Protein AF-A0A2E8T7U5-F1 (afdb_monomer)

Radius of gyration: 16.47 Å; Cα contacts (8 Å, |Δi|>4): 177; chains: 1; bounding box: 51×26×44 Å

Sequence (119 aa):
MLGSVISFFLFIIYMDNPEAKEPGFINYDGDTFKATFRLQGVDTPELKGKCAYETSIAKKAKIFTEKFLKRKLVSISTFGIDKYGRVLAKVSSGEDDLGELLISEGLARKWRGKRESWC

Structure (mmCIF, N/CA/C/O backbone):
data_AF-A0A2E8T7U5-F1
#
_entry.id   AF-A0A2E8T7U5-F1
#
loop_
_atom_site.group_PDB
_atom_site.id
_atom_site.type_symbol
_atom_site.label_atom_id
_atom_site.label_alt_id
_atom_site.label_comp_id
_atom_site.label_asym_id
_atom_site.label_entity_id
_atom_site.label_seq_id
_atom_site.pdbx_PDB_ins_code
_atom_site.Cartn_x
_atom_site.Cartn_y
_atom_site.Cartn_z
_atom_site.occupancy
_atom_site.B_iso_or_equiv
_atom_site.auth_seq_id
_atom_site.auth_comp_id
_atom_site.auth_asym_id
_atom_site.auth_atom_id
_atom_site.pdbx_PDB_model_num
ATOM 1 N N . MET A 1 1 ? -37.407 -4.510 16.449 1.00 43.34 1 MET A N 1
ATOM 2 C CA . MET A 1 1 ? -36.773 -4.953 15.185 1.00 43.34 1 MET A CA 1
ATOM 3 C C . MET A 1 1 ? -36.127 -3.716 14.577 1.00 43.34 1 MET A C 1
ATOM 5 O O . MET A 1 1 ? -36.847 -2.753 14.399 1.00 43.34 1 MET A O 1
ATOM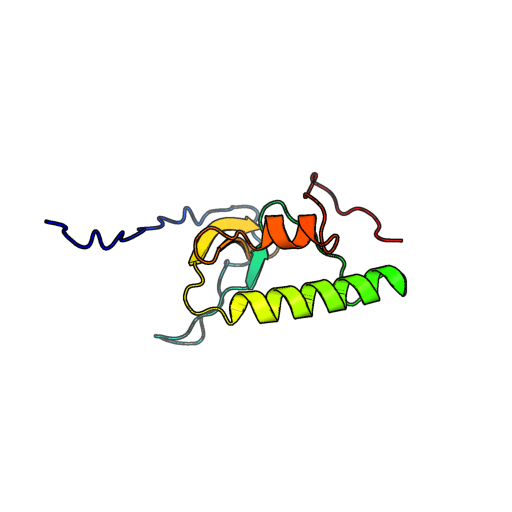 9 N N . LEU A 1 2 ? -34.825 -3.576 14.352 1.00 40.12 2 LEU A N 1
ATOM 10 C CA . LEU A 1 2 ? -33.704 -4.508 14.314 1.00 40.12 2 LEU A CA 1
ATOM 11 C C . LEU A 1 2 ? -32.596 -4.015 15.259 1.00 40.12 2 LEU A C 1
ATOM 13 O O . LEU A 1 2 ? -32.344 -2.816 15.341 1.00 40.12 2 LEU A O 1
ATOM 17 N N . GLY A 1 3 ? -31.965 -4.936 15.986 1.00 37.28 3 GLY A N 1
ATOM 18 C CA . GLY A 1 3 ? -30.801 -4.624 16.810 1.00 37.28 3 GLY A CA 1
ATOM 19 C C . GLY A 1 3 ? -29.608 -4.278 15.925 1.00 37.28 3 GLY A C 1
ATOM 20 O O . GLY A 1 3 ? -29.281 -5.035 15.013 1.00 37.28 3 GLY A O 1
ATOM 21 N N . SER A 1 4 ? -28.961 -3.144 16.200 1.00 42.66 4 SER A N 1
ATOM 22 C CA . SER A 1 4 ? -27.637 -2.838 15.663 1.00 42.66 4 SER A CA 1
ATOM 23 C C . SER A 1 4 ? -26.665 -3.905 16.142 1.00 42.66 4 SER A C 1
ATOM 25 O O . SER A 1 4 ? -26.235 -3.900 17.294 1.00 42.66 4 SER A O 1
ATOM 27 N N . VAL A 1 5 ? -26.328 -4.837 15.256 1.00 38.06 5 VAL A N 1
ATOM 28 C CA . VAL A 1 5 ? -25.228 -5.771 15.472 1.00 38.06 5 VAL A CA 1
ATOM 29 C C . VAL A 1 5 ? -23.951 -4.962 15.270 1.00 38.06 5 VAL A C 1
ATOM 31 O O . VAL A 1 5 ? -23.474 -4.787 14.151 1.00 38.06 5 VAL A O 1
ATOM 34 N N . ILE A 1 6 ? -23.432 -4.376 16.347 1.00 45.28 6 ILE A N 1
ATOM 35 C CA . ILE A 1 6 ? -22.083 -3.812 16.341 1.00 45.28 6 ILE A CA 1
ATOM 36 C C . ILE A 1 6 ? -21.152 -5.020 16.264 1.00 45.28 6 ILE A C 1
ATOM 38 O O . ILE A 1 6 ? -20.887 -5.681 17.266 1.00 45.28 6 ILE A O 1
ATOM 42 N N . SER A 1 7 ? -20.739 -5.372 15.046 1.00 40.66 7 SER A N 1
ATOM 43 C CA . SER A 1 7 ? -19.771 -6.439 14.813 1.00 40.66 7 SER A CA 1
ATOM 44 C C . SER A 1 7 ? -18.420 -5.989 15.363 1.00 40.66 7 SER A C 1
ATOM 46 O O . SER A 1 7 ? -17.659 -5.287 14.696 1.00 40.66 7 SER A O 1
ATOM 48 N N . PHE A 1 8 ? -18.131 -6.360 16.609 1.00 41.72 8 PHE A N 1
ATOM 49 C CA . PHE A 1 8 ? -16.785 -6.304 17.159 1.00 41.72 8 PHE A CA 1
ATOM 50 C C . PHE A 1 8 ? -15.957 -7.387 16.463 1.00 41.72 8 PHE A C 1
ATOM 52 O O . PHE A 1 8 ? -15.941 -8.544 16.878 1.00 41.72 8 PHE A O 1
ATOM 59 N N . PHE A 1 9 ? -15.282 -7.025 15.372 1.00 40.41 9 PHE A N 1
ATOM 60 C CA . PHE A 1 9 ? -14.257 -7.878 14.781 1.00 40.41 9 PHE A CA 1
ATOM 61 C C . PHE A 1 9 ? -13.037 -7.894 15.708 1.00 40.41 9 PHE A C 1
ATOM 63 O O . PHE A 1 9 ? -12.140 -7.061 15.603 1.00 40.41 9 PHE A O 1
ATOM 70 N N . LEU A 1 10 ? -13.023 -8.839 16.648 1.00 37.31 10 LEU A N 1
ATOM 71 C CA . LEU A 1 10 ? -11.846 -9.161 17.444 1.00 37.31 10 LEU A CA 1
ATOM 72 C C . LEU A 1 10 ? -10.848 -9.906 16.545 1.00 37.31 10 LEU A C 1
ATOM 74 O O . LEU A 1 10 ? -10.959 -11.113 16.336 1.00 37.31 10 LEU A O 1
ATOM 78 N N . PHE A 1 11 ? -9.889 -9.177 15.977 1.00 43.94 11 PHE A N 1
ATOM 79 C CA . PHE A 1 11 ? -8.768 -9.765 15.246 1.00 43.94 11 PHE A CA 1
ATOM 80 C C . PHE A 1 11 ? -7.687 -10.202 16.240 1.00 43.94 11 PHE A C 1
ATOM 82 O O . PHE A 1 11 ? -6.915 -9.387 16.740 1.00 43.94 11 PHE A O 1
ATOM 89 N N . ILE A 1 12 ? -7.635 -11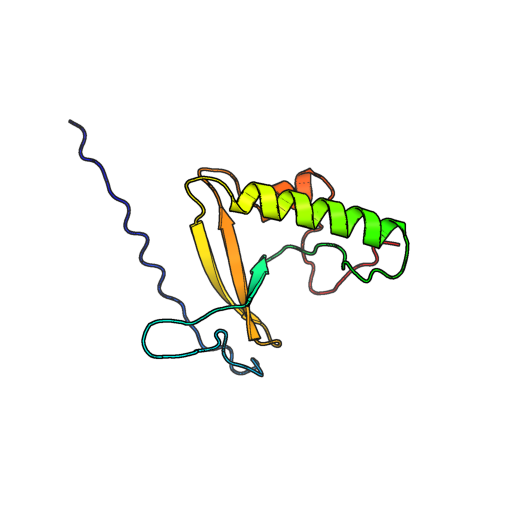.503 16.531 1.00 42.12 12 ILE A N 1
ATOM 90 C CA . ILE A 1 12 ? -6.500 -12.125 17.218 1.00 42.12 12 ILE A CA 1
ATOM 91 C C . ILE A 1 12 ? -5.368 -12.262 16.194 1.00 42.12 12 ILE A C 1
ATOM 93 O O . ILE A 1 12 ? -5.486 -13.012 15.227 1.00 42.12 12 ILE A O 1
ATOM 97 N N . ILE A 1 13 ? -4.278 -11.519 16.391 1.00 47.88 13 ILE A N 1
ATOM 98 C CA . ILE A 1 13 ? -3.069 -11.617 15.567 1.00 47.88 13 ILE A CA 1
ATOM 99 C C . ILE A 1 13 ? -2.179 -12.710 16.166 1.00 47.88 13 ILE A C 1
ATOM 101 O O . ILE A 1 13 ? -1.703 -12.566 17.290 1.00 47.88 13 ILE A O 1
ATOM 105 N N . TYR A 1 14 ? -1.903 -13.778 15.416 1.00 46.12 14 TYR A N 1
ATOM 106 C CA . TYR A 1 14 ? -0.725 -14.607 15.683 1.00 46.12 14 TYR A CA 1
ATOM 107 C C . TYR A 1 14 ? 0.503 -13.838 15.178 1.00 46.12 14 TYR A C 1
ATOM 109 O O . TYR A 1 14 ? 0.682 -13.643 13.977 1.00 46.12 14 TYR A O 1
ATOM 117 N N . MET A 1 15 ? 1.284 -13.307 16.120 1.00 50.34 15 MET A N 1
ATOM 118 C CA . MET A 1 15 ? 2.357 -12.331 15.875 1.00 50.34 15 MET A CA 1
ATOM 119 C C . MET A 1 15 ? 3.734 -12.960 15.634 1.00 50.34 15 MET A C 1
ATOM 121 O O . MET A 1 15 ? 4.666 -12.232 15.309 1.00 50.34 15 MET A O 1
ATOM 125 N N . ASP A 1 16 ? 3.879 -14.279 15.758 1.00 54.97 16 ASP A N 1
ATOM 126 C CA . ASP A 1 16 ? 5.186 -14.928 15.646 1.00 54.97 16 ASP A CA 1
ATOM 127 C C . ASP A 1 16 ? 5.479 -15.380 14.212 1.00 54.97 16 ASP A C 1
ATOM 129 O O . ASP A 1 16 ? 5.009 -16.420 13.750 1.00 54.97 16 ASP A O 1
ATOM 133 N N . ASN A 1 17 ? 6.299 -14.595 13.509 1.00 62.78 17 ASN A N 1
ATOM 134 C CA . ASN A 1 17 ? 7.112 -15.098 12.407 1.00 62.78 17 ASN A CA 1
ATOM 135 C C . ASN A 1 17 ? 8.576 -15.176 12.885 1.00 62.78 17 ASN A C 1
ATOM 137 O O . ASN A 1 17 ? 9.213 -14.127 12.989 1.00 62.78 17 ASN A O 1
ATOM 141 N N . PRO A 1 18 ? 9.138 -16.377 13.128 1.00 62.81 18 PRO A N 1
ATOM 142 C CA . PRO A 1 18 ? 10.505 -16.530 13.632 1.00 62.81 18 PRO A CA 1
ATOM 143 C C . PRO A 1 18 ? 11.587 -16.054 12.645 1.00 62.81 18 PRO A C 1
ATOM 145 O O . PRO A 1 18 ? 12.735 -15.870 13.039 1.00 62.81 18 PRO A O 1
ATOM 148 N N . GLU A 1 19 ? 11.247 -15.838 11.370 1.00 67.31 19 GLU A N 1
ATOM 149 C CA . GLU A 1 19 ? 12.162 -15.283 10.362 1.00 67.31 19 GLU A CA 1
ATOM 150 C C . GLU A 1 19 ? 12.150 -13.744 10.302 1.00 67.31 19 GLU A C 1
ATOM 152 O O . GLU A 1 19 ? 12.955 -13.145 9.577 1.00 67.31 19 GLU A O 1
ATOM 157 N N . ALA A 1 20 ? 11.224 -13.080 11.003 1.00 66.62 20 ALA A N 1
ATOM 158 C CA . ALA A 1 20 ? 11.147 -11.626 11.010 1.00 66.62 20 ALA A CA 1
ATOM 159 C C . ALA A 1 20 ? 12.370 -11.036 11.723 1.00 66.62 20 ALA A C 1
ATOM 161 O O . ALA A 1 20 ? 12.643 -11.328 12.883 1.00 66.62 20 ALA A O 1
ATOM 162 N N . LYS A 1 21 ? 13.113 -10.180 11.016 1.00 66.12 21 LYS A N 1
ATOM 163 C CA . LYS A 1 21 ? 14.320 -9.543 11.563 1.00 66.12 21 LYS A CA 1
ATOM 164 C C . LYS A 1 21 ? 14.024 -8.433 12.571 1.00 66.12 21 LYS A C 1
ATOM 166 O O . LYS A 1 21 ? 14.906 -8.071 13.340 1.00 66.12 21 LYS A O 1
ATOM 171 N N . GLU A 1 22 ? 12.814 -7.884 12.540 1.00 67.69 22 GLU A N 1
ATOM 172 C CA . GLU A 1 22 ? 12.374 -6.764 13.369 1.00 67.69 22 GLU A CA 1
ATOM 173 C C . GLU A 1 22 ? 10.915 -6.978 13.805 1.00 67.69 22 GLU A C 1
ATOM 175 O O . GLU A 1 22 ? 10.152 -7.633 13.081 1.00 67.69 22 GLU A O 1
ATOM 180 N N . PRO A 1 23 ? 10.506 -6.436 14.969 1.00 73.94 23 PRO A N 1
ATOM 181 C CA . PRO A 1 23 ? 9.115 -6.472 15.401 1.00 73.94 23 PRO A CA 1
ATOM 182 C C . PRO A 1 23 ? 8.216 -5.720 14.409 1.00 73.94 23 PRO A C 1
ATOM 184 O O . PRO A 1 23 ? 8.616 -4.720 13.820 1.00 73.94 23 PRO A O 1
ATOM 187 N N . GLY A 1 24 ? 6.964 -6.165 14.261 1.00 81.31 24 GLY A N 1
ATOM 188 C CA . GLY A 1 24 ? 5.983 -5.564 13.339 1.00 81.31 24 GLY A CA 1
ATOM 189 C C . GLY A 1 24 ? 5.567 -4.125 13.675 1.00 81.31 24 GLY A C 1
ATOM 190 O O . GLY A 1 24 ? 4.752 -3.529 12.970 1.00 81.31 24 GLY A O 1
ATOM 191 N N . PHE A 1 25 ? 6.090 -3.570 14.765 1.00 87.69 25 PHE A N 1
ATOM 192 C CA . PHE A 1 25 ? 5.749 -2.262 15.298 1.00 87.69 25 PHE A CA 1
ATOM 193 C C . PHE A 1 25 ? 6.938 -1.640 16.022 1.00 87.69 25 PHE A C 1
ATOM 195 O O . PHE A 1 25 ? 7.768 -2.323 16.619 1.00 87.69 25 PHE A O 1
ATOM 202 N N . ILE A 1 26 ? 6.956 -0.315 15.997 1.00 89.69 26 ILE A N 1
ATOM 203 C CA . ILE A 1 26 ? 7.895 0.542 16.704 1.00 89.69 26 ILE A CA 1
ATOM 204 C C . ILE A 1 26 ? 7.103 1.247 17.800 1.00 89.69 26 ILE A C 1
ATOM 206 O O . ILE A 1 26 ? 6.144 1.966 17.500 1.00 89.69 26 ILE A O 1
ATOM 210 N N . ASN A 1 27 ? 7.499 1.025 19.053 1.00 92.25 27 ASN A N 1
ATOM 211 C CA . ASN A 1 27 ? 6.947 1.749 20.189 1.00 92.25 27 ASN A CA 1
ATOM 212 C C . ASN A 1 27 ? 7.718 3.054 20.415 1.00 92.25 27 ASN A C 1
ATOM 214 O O . ASN A 1 27 ? 8.949 3.042 20.389 1.00 92.25 27 ASN A O 1
ATOM 218 N N . TYR A 1 28 ? 7.007 4.153 20.641 1.00 93.50 28 TYR A N 1
ATOM 219 C CA . TYR A 1 28 ? 7.607 5.448 20.959 1.00 93.50 28 TYR A CA 1
ATOM 220 C C . TYR A 1 28 ? 7.478 5.771 22.452 1.00 93.50 28 TYR A C 1
ATOM 222 O O . TYR A 1 28 ? 8.441 6.270 23.032 1.00 93.50 28 TYR A O 1
ATOM 230 N N . ASP A 1 29 ? 6.340 5.454 23.078 1.00 95.50 29 ASP A N 1
ATOM 231 C CA . ASP A 1 29 ? 6.084 5.700 24.505 1.00 95.50 29 ASP A CA 1
ATOM 232 C C . ASP A 1 29 ? 4.988 4.763 25.084 1.00 95.50 29 ASP A C 1
ATOM 234 O O . ASP A 1 29 ? 4.895 3.598 24.703 1.00 95.50 29 ASP A O 1
ATOM 238 N N . GLY A 1 30 ? 4.226 5.209 26.089 1.00 96.00 30 GLY A N 1
ATOM 239 C CA . GLY A 1 30 ? 3.199 4.405 26.760 1.00 96.00 30 GLY A CA 1
ATOM 240 C C . GLY A 1 30 ? 1.850 4.338 26.035 1.00 96.00 30 GLY A C 1
ATOM 241 O O . GLY A 1 30 ? 1.028 3.495 26.391 1.00 96.00 30 GLY A O 1
ATOM 242 N N . ASP A 1 31 ? 1.613 5.201 25.046 1.00 95.62 31 ASP A N 1
ATOM 243 C CA . ASP A 1 31 ? 0.346 5.279 24.310 1.00 95.62 31 ASP A CA 1
ATOM 244 C C . ASP A 1 31 ? 0.517 5.412 22.784 1.00 95.62 31 ASP A C 1
ATOM 246 O O . ASP A 1 31 ? -0.458 5.287 22.037 1.00 95.62 31 ASP A O 1
ATOM 250 N N . THR A 1 32 ? 1.754 5.576 22.306 1.00 95.00 32 THR A N 1
ATOM 251 C CA . THR A 1 32 ? 2.078 5.830 20.905 1.00 95.00 32 THR A CA 1
ATOM 252 C C . THR A 1 32 ? 3.004 4.767 20.324 1.00 95.00 32 THR A C 1
ATOM 254 O O . THR A 1 32 ? 4.177 4.641 20.672 1.00 95.00 32 THR A O 1
ATOM 257 N N . PHE A 1 33 ? 2.507 4.064 19.310 1.00 93.62 33 PHE A N 1
ATOM 258 C CA . PHE A 1 33 ? 3.254 3.081 18.528 1.00 93.62 33 PHE A CA 1
ATOM 259 C C . PHE A 1 33 ? 2.811 3.116 17.061 1.00 93.62 33 PHE A C 1
ATOM 261 O O . PHE A 1 33 ? 1.718 3.580 16.730 1.00 93.62 33 PHE A O 1
ATOM 268 N N . LYS A 1 34 ? 3.671 2.654 16.148 1.00 93.31 34 LYS A N 1
ATOM 269 C CA . LYS A 1 34 ? 3.375 2.602 14.705 1.00 93.31 34 LYS A CA 1
ATOM 270 C C . LYS A 1 34 ? 3.813 1.281 14.101 1.00 93.31 34 LYS A C 1
ATOM 272 O O . LYS A 1 34 ? 4.831 0.724 14.492 1.00 93.31 34 LYS A O 1
ATOM 277 N N . ALA A 1 35 ? 3.087 0.838 13.083 1.00 92.31 35 ALA A N 1
ATOM 278 C CA . ALA A 1 35 ? 3.450 -0.304 12.256 1.00 92.31 35 ALA A CA 1
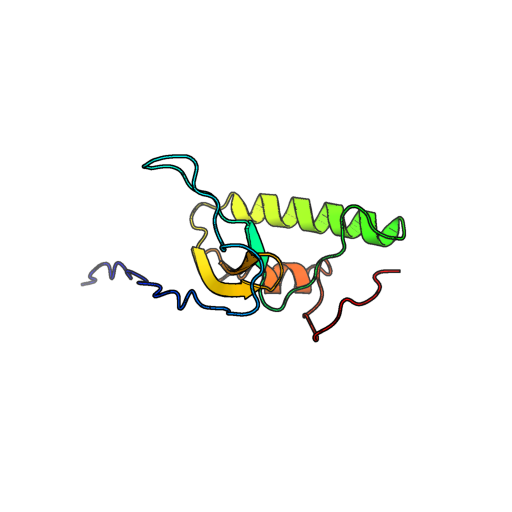ATOM 279 C C . ALA A 1 35 ? 3.601 0.128 10.794 1.00 92.31 35 ALA A C 1
ATOM 281 O O . ALA A 1 35 ? 2.904 1.030 10.321 1.00 92.31 35 ALA A O 1
ATOM 282 N N . THR A 1 36 ? 4.496 -0.542 10.070 1.00 94.50 36 THR A N 1
ATOM 283 C CA . THR A 1 36 ? 4.573 -0.429 8.610 1.00 94.50 36 THR A CA 1
ATOM 284 C C . THR A 1 36 ? 3.796 -1.582 7.999 1.00 94.50 36 THR A C 1
ATOM 286 O O . THR A 1 36 ? 4.099 -2.742 8.269 1.00 94.50 36 THR A O 1
ATOM 289 N N . PHE A 1 37 ? 2.816 -1.276 7.153 1.00 94.56 37 PHE A N 1
ATOM 290 C CA . PHE A 1 37 ? 1.960 -2.285 6.536 1.00 94.56 37 PHE A CA 1
ATOM 291 C C . PHE A 1 37 ? 2.381 -2.584 5.099 1.00 94.56 37 PHE A C 1
ATOM 293 O O . PHE A 1 37 ? 2.775 -1.690 4.347 1.00 94.56 37 PHE A O 1
ATOM 300 N N . ARG A 1 38 ? 2.243 -3.848 4.697 1.00 95.75 38 ARG A N 1
ATOM 301 C CA . ARG A 1 38 ? 2.316 -4.292 3.304 1.00 95.75 38 ARG A CA 1
ATOM 302 C C . ARG A 1 38 ? 1.014 -4.999 2.948 1.00 95.75 38 ARG A C 1
ATOM 304 O O . ARG A 1 38 ? 0.588 -5.898 3.670 1.00 95.75 38 ARG A O 1
ATOM 311 N N . LEU A 1 39 ? 0.411 -4.626 1.819 1.00 96.81 39 LEU A N 1
ATOM 312 C CA . LEU A 1 39 ? -0.770 -5.330 1.325 1.00 96.81 39 LEU A CA 1
ATOM 313 C C . LEU A 1 39 ? -0.435 -6.796 1.039 1.00 96.81 39 LEU A C 1
ATOM 315 O O . LEU A 1 39 ? 0.533 -7.110 0.341 1.00 96.81 39 LEU A O 1
ATOM 319 N N . GLN A 1 40 ? -1.228 -7.699 1.602 1.00 95.12 40 GLN A N 1
ATOM 320 C CA . GLN A 1 40 ? -1.063 -9.128 1.405 1.00 95.12 40 GLN A CA 1
ATOM 321 C C . GLN A 1 40 ? -1.515 -9.515 -0.004 1.00 95.12 40 GLN A C 1
ATOM 323 O O . GLN A 1 40 ? -2.595 -9.138 -0.442 1.00 95.12 40 GLN A O 1
ATOM 328 N N . GLY A 1 41 ? -0.700 -10.303 -0.709 1.00 95.06 41 GLY A N 1
ATOM 329 C CA . GLY A 1 41 ? -1.072 -10.839 -2.022 1.00 95.06 41 GLY A CA 1
ATOM 330 C C . GLY A 1 41 ? -1.005 -9.832 -3.176 1.00 95.06 41 GLY A C 1
ATOM 331 O O . GLY A 1 41 ? -1.354 -10.191 -4.298 1.00 95.06 41 GLY A O 1
ATOM 332 N N . VAL A 1 42 ? -0.517 -8.612 -2.936 1.00 96.75 42 VAL A N 1
ATOM 333 C CA . VAL A 1 42 ? -0.485 -7.518 -3.918 1.00 96.75 42 VAL A CA 1
ATOM 334 C C . VAL A 1 42 ? 0.936 -6.969 -4.061 1.00 96.75 42 VAL A C 1
ATOM 336 O O . VAL A 1 42 ? 1.678 -6.863 -3.081 1.00 96.75 42 VAL A O 1
ATOM 339 N N . ASP A 1 43 ? 1.324 -6.622 -5.287 1.00 96.06 43 ASP A N 1
ATOM 340 C CA . ASP A 1 43 ? 2.604 -5.983 -5.603 1.00 96.06 43 ASP A CA 1
ATOM 341 C C . ASP A 1 43 ? 2.384 -4.753 -6.483 1.00 96.06 43 ASP A C 1
ATOM 343 O O . ASP A 1 43 ? 1.912 -4.851 -7.617 1.00 96.06 43 ASP A O 1
ATOM 347 N N . THR A 1 44 ? 2.719 -3.585 -5.943 1.00 97.38 44 THR A N 1
ATOM 348 C CA . THR A 1 44 ? 2.745 -2.313 -6.669 1.00 97.38 44 THR A CA 1
ATOM 349 C C . THR A 1 44 ? 4.161 -2.027 -7.181 1.00 97.38 44 THR A C 1
ATOM 351 O O . THR A 1 44 ? 5.141 -2.440 -6.552 1.00 97.38 44 THR A O 1
ATOM 354 N N . PRO A 1 45 ? 4.309 -1.266 -8.276 1.00 96.69 45 PRO A N 1
ATOM 355 C CA . PRO A 1 45 ? 5.614 -0.771 -8.699 1.00 96.69 45 PRO A CA 1
ATOM 356 C C . PRO A 1 45 ? 6.245 0.145 -7.636 1.00 96.69 45 PRO A C 1
ATOM 358 O O . PRO A 1 45 ? 5.543 0.783 -6.851 1.00 96.69 45 PRO A O 1
ATOM 361 N N . GLU A 1 46 ? 7.580 0.212 -7.598 1.00 95.38 46 GLU A N 1
ATOM 362 C CA . GLU A 1 46 ? 8.305 1.023 -6.611 1.00 95.38 46 GLU A CA 1
ATOM 363 C C . GLU A 1 46 ? 8.416 2.472 -7.095 1.00 95.38 46 GLU A C 1
ATOM 365 O O . GLU A 1 46 ? 8.631 2.739 -8.277 1.00 95.38 46 GLU A O 1
ATOM 370 N N . LEU A 1 47 ? 8.368 3.429 -6.163 1.00 95.75 47 LEU A N 1
ATOM 371 C CA . LEU A 1 47 ? 8.560 4.855 -6.477 1.00 95.75 47 LEU A CA 1
ATOM 372 C C . LEU A 1 47 ? 9.952 5.159 -7.047 1.00 95.75 47 LEU A C 1
ATOM 374 O O . LEU A 1 47 ? 10.112 6.122 -7.792 1.00 95.75 47 LEU A O 1
ATOM 378 N N . LYS A 1 48 ? 10.950 4.347 -6.688 1.00 94.38 48 LYS A N 1
ATOM 379 C CA . LYS A 1 48 ? 12.300 4.364 -7.265 1.00 94.38 48 LYS A CA 1
ATOM 380 C C . LYS A 1 48 ? 12.423 3.238 -8.299 1.00 94.38 48 LYS A C 1
ATOM 382 O O . LYS A 1 48 ? 13.247 2.339 -8.142 1.00 94.38 48 LYS A O 1
ATOM 387 N N . GLY A 1 49 ? 11.533 3.251 -9.291 1.00 90.31 49 GLY A N 1
ATOM 388 C CA . GLY A 1 49 ? 11.461 2.228 -10.333 1.00 90.31 49 GLY A CA 1
ATOM 389 C C . GLY A 1 49 ? 12.656 2.264 -11.289 1.00 90.31 49 GLY A C 1
ATOM 390 O O . GLY A 1 49 ? 13.345 3.277 -11.408 1.00 90.31 49 GLY A O 1
ATOM 391 N N . LYS A 1 50 ? 12.887 1.162 -12.007 1.00 93.06 50 LYS A N 1
ATOM 392 C CA . LYS A 1 50 ? 14.003 1.024 -12.963 1.00 93.06 50 LYS A CA 1
ATOM 393 C C . LYS A 1 50 ? 13.796 1.816 -14.256 1.00 93.06 50 LYS A C 1
ATOM 395 O O . LYS A 1 50 ? 14.758 2.090 -14.966 1.00 93.06 50 LYS A O 1
ATOM 400 N N . CYS A 1 51 ? 12.553 2.172 -14.569 1.00 95.88 51 CYS A N 1
ATOM 401 C CA . CYS A 1 51 ? 12.188 2.958 -15.743 1.00 95.88 51 CYS A CA 1
ATOM 402 C C . CYS A 1 51 ? 11.107 3.999 -15.416 1.00 95.88 51 CYS A C 1
ATOM 404 O O . CYS A 1 51 ? 10.419 3.938 -14.388 1.00 95.88 51 CYS A O 1
ATOM 406 N N . ALA A 1 52 ? 10.942 4.964 -16.327 1.00 96.44 52 ALA A N 1
ATOM 407 C CA . ALA A 1 52 ? 9.961 6.041 -16.196 1.00 96.44 52 ALA A CA 1
ATOM 408 C C . ALA A 1 52 ? 8.521 5.512 -16.107 1.00 96.44 52 ALA A C 1
ATOM 410 O O . ALA A 1 52 ? 7.720 6.040 -15.335 1.00 96.44 52 ALA A O 1
ATOM 411 N N . TYR A 1 53 ? 8.215 4.439 -16.844 1.00 95.56 53 TYR A N 1
ATOM 412 C CA . TYR A 1 53 ? 6.905 3.802 -16.805 1.00 95.56 53 TYR A CA 1
ATOM 413 C C . TYR A 1 53 ? 6.592 3.234 -15.412 1.00 95.56 53 TYR A C 1
ATOM 415 O O . TYR A 1 53 ? 5.599 3.657 -14.819 1.00 95.56 53 TYR A O 1
ATOM 423 N N . GLU A 1 54 ? 7.468 2.398 -14.834 1.00 96.94 54 GLU A N 1
ATOM 424 C CA . GLU A 1 54 ? 7.307 1.864 -13.466 1.00 96.94 54 GLU A CA 1
ATOM 425 C C . GLU A 1 54 ? 7.067 2.993 -12.453 1.00 96.94 54 GLU A C 1
ATOM 427 O O . GLU A 1 54 ? 6.083 2.981 -11.715 1.00 96.94 54 GLU A O 1
ATOM 432 N N . THR A 1 55 ? 7.918 4.022 -12.483 1.00 97.56 55 THR A N 1
ATOM 433 C CA . THR A 1 55 ? 7.810 5.175 -11.579 1.00 97.56 55 THR A CA 1
ATOM 434 C C . THR A 1 55 ? 6.482 5.923 -11.751 1.00 97.56 55 THR A C 1
ATOM 436 O O . THR A 1 55 ? 5.895 6.396 -10.775 1.00 97.56 55 THR A O 1
ATOM 439 N N . SER A 1 56 ? 5.985 6.046 -12.986 1.00 97.75 56 SER A N 1
ATOM 440 C CA . SER A 1 56 ? 4.713 6.716 -13.270 1.00 97.75 56 SER A CA 1
ATOM 441 C C . SER A 1 56 ? 3.515 5.953 -12.695 1.00 97.75 56 SER A C 1
ATOM 443 O O . SER A 1 56 ? 2.644 6.568 -12.076 1.00 97.75 56 SER A O 1
ATOM 445 N N . ILE A 1 57 ? 3.498 4.621 -12.824 1.00 97.88 57 ILE A N 1
ATOM 446 C CA . ILE A 1 57 ? 2.446 3.773 -12.256 1.00 97.88 57 ILE A CA 1
ATOM 447 C C . ILE A 1 57 ? 2.549 3.760 -10.727 1.00 97.88 57 ILE A C 1
ATOM 449 O O . ILE A 1 57 ? 1.528 3.881 -10.054 1.00 97.88 57 ILE A O 1
ATOM 453 N N . ALA A 1 58 ? 3.760 3.746 -10.161 1.00 98.19 58 ALA A N 1
ATOM 454 C CA . ALA A 1 58 ? 3.970 3.782 -8.711 1.00 98.19 58 ALA A CA 1
ATOM 455 C C . ALA A 1 58 ? 3.386 5.049 -8.071 1.00 98.19 58 ALA A C 1
ATOM 457 O O . ALA A 1 58 ? 2.737 4.995 -7.025 1.00 98.19 58 ALA A O 1
ATOM 458 N N . LYS A 1 59 ? 3.553 6.204 -8.726 1.00 98.44 59 LYS A N 1
ATOM 459 C CA . LYS A 1 59 ? 2.947 7.467 -8.277 1.00 98.44 59 LYS A CA 1
ATOM 460 C C . LYS A 1 59 ? 1.419 7.412 -8.318 1.00 98.44 59 LYS A C 1
ATOM 462 O O . LYS A 1 59 ? 0.776 7.873 -7.376 1.00 98.44 59 LYS A O 1
ATOM 467 N N . LYS A 1 60 ? 0.834 6.821 -9.367 1.00 98.62 60 LYS A N 1
ATOM 468 C CA . LYS A 1 60 ? -0.622 6.627 -9.464 1.00 98.62 60 LYS A CA 1
ATOM 469 C C . LYS A 1 60 ? -1.137 5.697 -8.362 1.00 98.62 60 LYS A C 1
ATOM 471 O O . LYS A 1 60 ? -2.084 6.068 -7.675 1.00 98.62 60 LYS A O 1
ATOM 476 N N . ALA A 1 61 ? -0.473 4.562 -8.131 1.00 98.62 61 ALA A N 1
ATOM 477 C CA . ALA A 1 61 ? -0.794 3.618 -7.057 1.00 98.62 61 ALA A CA 1
ATOM 478 C C . ALA A 1 61 ? -0.756 4.285 -5.670 1.00 98.62 61 ALA A C 1
ATOM 480 O O . ALA A 1 61 ? -1.672 4.111 -4.862 1.00 98.62 61 ALA A O 1
ATOM 481 N N . LYS A 1 62 ? 0.265 5.116 -5.413 1.00 98.56 62 LYS A N 1
ATOM 482 C CA . LYS A 1 62 ? 0.388 5.896 -4.174 1.00 98.56 62 LYS A CA 1
ATOM 483 C C . LYS A 1 62 ? -0.789 6.851 -3.978 1.00 98.56 62 LYS A C 1
ATOM 485 O O . LYS A 1 62 ? -1.425 6.813 -2.931 1.00 98.56 62 LYS A O 1
ATOM 490 N N . ILE A 1 63 ? -1.105 7.665 -4.986 1.00 98.69 63 ILE A N 1
ATOM 491 C CA . ILE A 1 63 ? -2.223 8.620 -4.922 1.00 98.69 63 ILE A CA 1
ATOM 492 C C . ILE A 1 63 ? -3.559 7.886 -4.748 1.00 98.69 63 ILE A C 1
ATOM 494 O O . ILE A 1 63 ? -4.410 8.332 -3.979 1.00 98.69 63 ILE A O 1
ATOM 498 N N . PHE A 1 64 ? -3.751 6.763 -5.443 1.00 98.69 64 PHE A N 1
ATOM 499 C CA . PHE A 1 64 ? -4.945 5.929 -5.308 1.00 98.69 64 PHE A CA 1
ATOM 500 C C . PHE A 1 64 ? -5.115 5.440 -3.865 1.00 98.69 64 PHE A C 1
ATOM 502 O O . PHE A 1 64 ? -6.163 5.647 -3.253 1.00 98.69 64 PHE A O 1
ATOM 509 N N . THR A 1 65 ? -4.047 4.881 -3.293 1.00 98.44 65 THR A N 1
ATOM 510 C CA . THR A 1 65 ? -4.024 4.387 -1.911 1.00 98.44 65 THR A CA 1
ATOM 511 C C . THR A 1 65 ? -4.290 5.507 -0.907 1.00 98.44 65 THR A C 1
ATOM 513 O O . THR A 1 65 ? -5.113 5.349 -0.012 1.00 98.44 65 THR A O 1
ATOM 516 N N . GLU A 1 66 ? -3.666 6.674 -1.074 1.00 98.25 66 GLU A N 1
ATOM 517 C CA . GLU A 1 66 ? -3.900 7.838 -0.211 1.00 98.25 66 GLU A CA 1
ATOM 518 C C . GLU A 1 66 ? -5.360 8.299 -0.230 1.00 98.25 66 GLU A C 1
ATOM 520 O O . GLU A 1 66 ? -5.903 8.673 0.809 1.00 98.25 66 GLU A O 1
ATOM 525 N N . LYS A 1 67 ? -6.011 8.272 -1.398 1.00 98.31 67 LYS A N 1
ATOM 526 C CA . LYS A 1 67 ? -7.440 8.593 -1.515 1.00 98.31 67 LYS A CA 1
ATOM 527 C C . LYS A 1 67 ? -8.307 7.537 -0.837 1.00 98.31 67 LYS A C 1
ATOM 529 O O . LYS A 1 67 ? -9.257 7.899 -0.148 1.00 98.31 67 LYS A O 1
ATOM 534 N N . PHE A 1 68 ? -7.978 6.258 -1.004 1.00 98.00 68 PHE A N 1
ATOM 535 C CA . PHE A 1 68 ? -8.702 5.163 -0.365 1.00 98.00 68 PHE A CA 1
ATOM 536 C C . PHE A 1 68 ? -8.621 5.247 1.165 1.00 98.00 68 PHE A C 1
ATOM 538 O O . PHE A 1 68 ? -9.643 5.189 1.842 1.00 98.00 68 PHE A O 1
ATOM 545 N N . LEU A 1 69 ? -7.423 5.470 1.711 1.00 96.06 69 LEU A N 1
ATOM 546 C CA . LEU A 1 69 ? -7.190 5.548 3.157 1.00 96.06 69 LEU A CA 1
ATOM 547 C C . LEU A 1 69 ? -7.863 6.758 3.831 1.00 96.06 69 LEU A C 1
ATOM 549 O O . LEU A 1 69 ? -8.026 6.763 5.045 1.00 96.06 69 LEU A O 1
ATOM 553 N N . LYS A 1 70 ? -8.276 7.775 3.064 1.00 96.75 70 LYS A N 1
ATOM 554 C CA . LYS 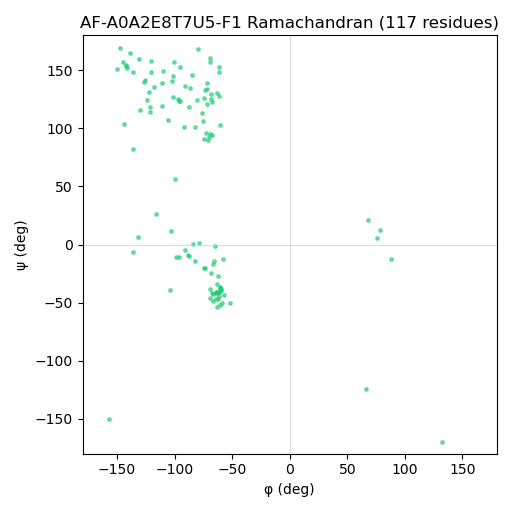A 1 70 ? -9.033 8.939 3.564 1.00 96.75 70 LYS A CA 1
ATOM 555 C C . LYS A 1 70 ? -10.546 8.697 3.665 1.00 96.75 70 LYS A C 1
ATOM 557 O O . LYS A 1 70 ? -11.282 9.612 4.032 1.00 96.75 70 LYS A O 1
ATOM 562 N N . ARG A 1 71 ? -11.040 7.506 3.310 1.00 95.25 71 ARG A N 1
ATOM 563 C CA . ARG A 1 71 ? -12.460 7.145 3.450 1.00 95.25 71 ARG A CA 1
ATOM 564 C C . ARG A 1 71 ? -12.845 7.005 4.931 1.00 95.25 71 ARG A C 1
ATOM 566 O O . ARG A 1 71 ? -12.000 6.770 5.785 1.00 95.25 71 ARG A O 1
ATOM 573 N N . LYS A 1 72 ? -14.139 7.157 5.242 1.00 81.19 72 LYS A N 1
ATOM 574 C CA . LYS A 1 72 ? -14.638 7.263 6.631 1.00 81.19 72 LYS A CA 1
ATOM 575 C C . LYS A 1 72 ? -14.523 5.978 7.463 1.00 81.19 72 LYS A C 1
ATOM 577 O O . LYS A 1 72 ? -14.510 6.070 8.683 1.00 81.19 72 LYS A O 1
ATOM 582 N N . LEU A 1 73 ? -14.477 4.804 6.833 1.00 91.00 73 LEU A N 1
ATOM 583 C CA . LEU A 1 73 ? -14.465 3.504 7.511 1.00 91.00 73 LEU A CA 1
ATOM 584 C C . LEU A 1 73 ? -13.426 2.609 6.851 1.00 91.00 73 LEU A C 1
ATOM 586 O O . LEU A 1 73 ? -13.761 1.838 5.957 1.00 91.00 73 LEU A O 1
ATOM 590 N N . VAL A 1 74 ? -12.164 2.771 7.236 1.00 93.81 74 VAL A N 1
ATOM 591 C CA . VAL A 1 74 ? -11.076 1.907 6.772 1.00 93.81 74 VAL A CA 1
ATOM 592 C C . VAL A 1 74 ? -10.825 0.835 7.824 1.00 93.81 74 VAL A C 1
ATOM 594 O O . VAL A 1 74 ? -10.576 1.148 8.987 1.00 93.81 74 VAL A O 1
ATOM 597 N N . SER A 1 75 ? -10.878 -0.425 7.410 1.00 93.69 75 SER A N 1
ATOM 598 C CA . SER A 1 75 ? -10.582 -1.585 8.246 1.00 93.69 75 SER A CA 1
ATOM 599 C C . SER A 1 75 ? -9.290 -2.243 7.779 1.00 93.69 75 SER A C 1
ATOM 601 O O . SER A 1 75 ? -9.045 -2.368 6.580 1.00 93.69 75 SER A O 1
ATOM 603 N N . ILE A 1 76 ?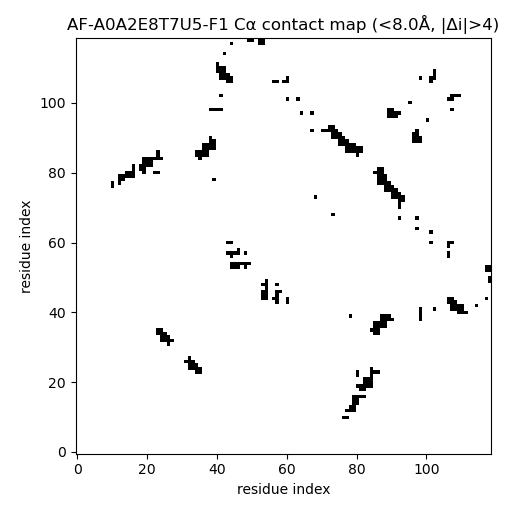 -8.455 -2.657 8.732 1.00 94.19 76 ILE A N 1
ATOM 604 C CA . ILE A 1 76 ? -7.176 -3.320 8.471 1.00 94.19 76 ILE A CA 1
ATOM 605 C C . ILE A 1 76 ? -7.210 -4.689 9.146 1.00 94.19 76 ILE A C 1
ATOM 607 O O . ILE A 1 76 ? -7.256 -4.782 10.369 1.00 94.19 76 ILE A O 1
ATOM 611 N N . SER A 1 77 ? -7.178 -5.746 8.342 1.00 91.56 77 SER A N 1
ATOM 612 C CA . SER A 1 77 ? -7.066 -7.132 8.800 1.00 91.56 77 SER A CA 1
ATOM 613 C C . SER A 1 77 ? -5.628 -7.587 8.622 1.00 91.56 77 SER A C 1
ATOM 615 O O . SER A 1 77 ? -5.089 -7.448 7.527 1.00 91.56 77 SER A O 1
ATOM 617 N N . THR A 1 78 ? -4.994 -8.114 9.666 1.00 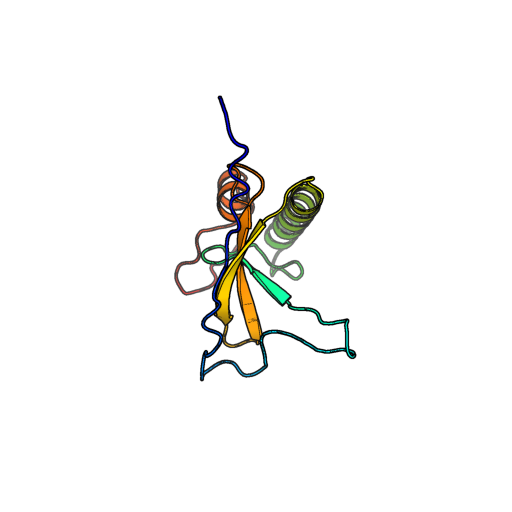89.75 78 THR A N 1
ATOM 618 C CA . THR A 1 78 ? -3.569 -8.476 9.652 1.00 89.75 78 THR A CA 1
ATOM 619 C C . THR A 1 78 ? -3.376 -9.991 9.674 1.00 89.75 78 THR A C 1
ATOM 621 O O . THR A 1 78 ? -4.203 -10.728 10.207 1.00 89.75 78 THR A O 1
ATOM 624 N N . PHE A 1 79 ? -2.287 -10.464 9.063 1.00 86.94 79 PHE A N 1
ATOM 625 C CA . PHE A 1 79 ? -2.056 -11.895 8.803 1.00 86.94 79 PHE A CA 1
ATOM 626 C C . PHE A 1 79 ? -0.656 -12.378 9.209 1.00 86.94 79 PHE A C 1
ATOM 628 O O . PHE A 1 79 ? -0.282 -13.505 8.899 1.00 86.94 79 PHE A O 1
ATOM 635 N N . GLY A 1 80 ? 0.131 -11.521 9.859 1.00 87.38 80 GLY A N 1
ATOM 636 C CA . GLY A 1 80 ? 1.494 -11.817 10.297 1.00 87.38 80 GLY A CA 1
ATOM 637 C C . GLY A 1 80 ? 2.480 -10.714 9.923 1.00 87.38 80 GLY A C 1
ATOM 638 O O . GLY A 1 80 ? 2.090 -9.630 9.484 1.00 87.38 80 GLY A O 1
ATOM 639 N N . ILE A 1 81 ? 3.768 -11.004 10.097 1.00 89.69 81 ILE A N 1
ATOM 640 C CA . ILE A 1 81 ? 4.879 -10.088 9.820 1.00 89.69 81 ILE A CA 1
ATOM 641 C C . ILE A 1 81 ? 5.755 -10.700 8.725 1.00 89.69 81 ILE A C 1
ATOM 643 O O . ILE A 1 81 ? 6.045 -11.894 8.757 1.00 89.69 81 ILE A O 1
ATOM 647 N N . ASP A 1 82 ? 6.165 -9.910 7.735 1.00 89.25 82 ASP A N 1
ATOM 648 C CA . ASP A 1 82 ? 7.121 -10.366 6.726 1.00 89.25 82 ASP A CA 1
ATOM 649 C C . ASP A 1 82 ? 8.573 -10.320 7.237 1.00 89.25 82 ASP A C 1
ATOM 651 O O . ASP A 1 82 ? 8.887 -9.709 8.254 1.00 89.25 82 ASP A O 1
ATOM 655 N N . LYS A 1 83 ? 9.505 -10.935 6.502 1.00 88.38 83 LYS A N 1
ATOM 656 C CA . LYS A 1 83 ? 10.931 -10.980 6.882 1.00 88.38 83 LYS A CA 1
ATOM 657 C C . LYS A 1 83 ? 11.609 -9.607 7.059 1.00 88.38 83 LYS A C 1
ATOM 659 O O . LYS A 1 83 ? 12.741 -9.546 7.534 1.00 88.38 83 LYS A O 1
ATOM 664 N N . TYR A 1 84 ? 10.960 -8.526 6.623 1.00 89.12 84 TYR A N 1
ATOM 665 C CA . TYR A 1 84 ? 11.431 -7.146 6.734 1.00 89.12 84 TYR A CA 1
ATOM 666 C C . TYR A 1 84 ? 10.719 -6.368 7.854 1.00 89.12 84 TYR A C 1
ATOM 668 O O . TYR A 1 84 ? 10.828 -5.147 7.884 1.00 89.12 84 TYR A O 1
ATOM 676 N N . GLY A 1 85 ? 9.963 -7.038 8.730 1.00 88.94 85 GLY A N 1
ATOM 677 C CA . GLY A 1 85 ? 9.278 -6.395 9.855 1.00 88.94 85 GLY A CA 1
ATOM 678 C C . GLY A 1 85 ? 7.989 -5.663 9.472 1.00 88.94 85 GLY A C 1
ATOM 679 O O . GLY A 1 85 ? 7.452 -4.903 10.271 1.00 88.94 85 GLY A O 1
ATOM 680 N N . ARG A 1 86 ? 7.453 -5.859 8.256 1.00 93.00 86 ARG A N 1
ATOM 681 C CA . ARG A 1 86 ? 6.185 -5.226 7.853 1.00 93.00 86 ARG A CA 1
ATOM 682 C C . ARG A 1 86 ? 5.007 -6.121 8.190 1.00 93.00 86 ARG A C 1
ATOM 684 O O . ARG A 1 86 ? 5.021 -7.309 7.873 1.00 93.00 86 ARG A O 1
ATOM 691 N N . VAL A 1 87 ? 3.948 -5.538 8.733 1.00 92.50 87 VAL A N 1
ATOM 692 C CA . VAL A 1 87 ? 2.691 -6.246 8.985 1.00 92.50 87 VAL A CA 1
ATOM 693 C C . VAL A 1 87 ? 1.988 -6.509 7.656 1.00 92.50 87 VAL A C 1
ATOM 695 O O . VAL A 1 87 ? 1.667 -5.578 6.912 1.00 92.50 87 VAL A O 1
ATOM 698 N N . LEU A 1 88 ? 1.741 -7.779 7.347 1.00 93.31 88 LEU A N 1
ATOM 699 C CA . LEU A 1 88 ? 0.940 -8.176 6.194 1.00 93.31 88 LEU A CA 1
ATOM 700 C C . LEU A 1 88 ? -0.529 -7.908 6.492 1.00 93.31 88 LEU A C 1
ATOM 702 O O . LEU A 1 88 ? -1.048 -8.384 7.503 1.00 93.31 88 LEU A O 1
ATOM 706 N N . ALA A 1 89 ? -1.196 -7.166 5.611 1.00 94.69 89 ALA A N 1
ATOM 707 C CA . ALA A 1 89 ? -2.572 -6.757 5.839 1.00 94.69 89 ALA A CA 1
ATOM 708 C C . ALA A 1 89 ? -3.443 -6.748 4.582 1.00 94.69 89 ALA A C 1
ATOM 710 O O . ALA A 1 89 ? -2.967 -6.519 3.473 1.00 94.69 89 ALA A O 1
ATOM 711 N N . LYS A 1 90 ? -4.746 -6.927 4.781 1.00 96.38 90 LYS A N 1
ATOM 712 C CA . LYS A 1 90 ? -5.796 -6.510 3.852 1.00 96.38 90 LYS A CA 1
ATOM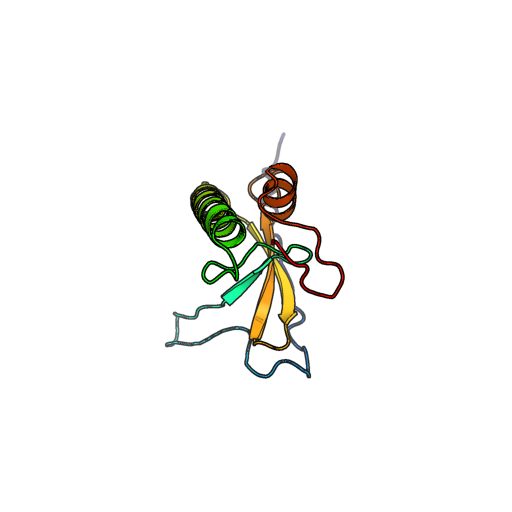 713 C C . LYS A 1 90 ? -6.418 -5.233 4.383 1.00 96.38 90 LYS A C 1
ATOM 715 O O . LYS A 1 90 ? -6.606 -5.091 5.591 1.00 96.38 90 LYS A O 1
ATOM 720 N N . VAL A 1 91 ? -6.717 -4.312 3.479 1.00 96.75 91 VAL A N 1
ATOM 721 C CA . VAL A 1 91 ? -7.283 -3.007 3.813 1.00 96.75 91 VAL A CA 1
ATOM 722 C C . VAL A 1 91 ? -8.578 -2.856 3.039 1.00 96.75 91 VAL A C 1
ATOM 724 O O . VAL A 1 91 ? -8.574 -2.975 1.816 1.00 96.75 91 VAL A O 1
ATOM 727 N N . SER A 1 92 ? -9.669 -2.597 3.745 1.00 96.62 92 SER A N 1
ATOM 728 C CA . SER A 1 92 ? -11.006 -2.512 3.162 1.00 96.62 92 SER A CA 1
ATOM 729 C C . SER A 1 92 ? -11.746 -1.259 3.609 1.00 96.62 92 SER A C 1
ATOM 731 O O . SER A 1 92 ? -11.393 -0.632 4.610 1.00 96.62 92 SER A O 1
ATOM 733 N N . SER A 1 93 ? -12.766 -0.869 2.846 1.00 95.88 93 SER A N 1
ATOM 734 C CA . SER A 1 93 ? -13.711 0.174 3.230 1.00 95.88 93 SER A CA 1
ATOM 735 C C . SER A 1 93 ? -15.109 -0.178 2.734 1.00 95.88 93 SER A C 1
ATOM 737 O O . SER A 1 93 ? -15.396 -0.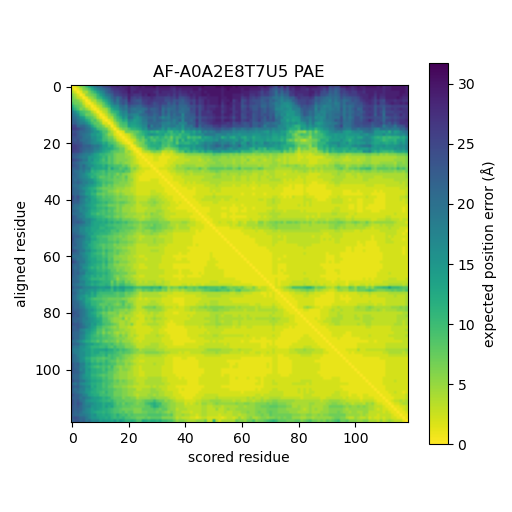065 1.545 1.00 95.88 93 SER A O 1
ATOM 739 N N . GLY A 1 94 ? -15.974 -0.632 3.645 1.00 92.75 94 GLY A N 1
ATOM 740 C CA . GLY A 1 94 ? -17.224 -1.288 3.260 1.00 92.75 94 GLY A CA 1
ATOM 741 C C . GLY A 1 94 ? -16.932 -2.615 2.556 1.00 92.75 94 GLY A C 1
ATOM 742 O O . GLY A 1 94 ? -16.221 -3.452 3.106 1.00 92.75 94 GLY A O 1
ATOM 743 N N . GLU A 1 95 ? -17.456 -2.785 1.344 1.00 94.38 95 GLU A N 1
ATOM 744 C CA . GLU A 1 95 ? -17.230 -3.974 0.507 1.00 94.38 95 GLU A CA 1
ATOM 745 C C . GLU A 1 95 ? -15.974 -3.863 -0.376 1.00 94.38 95 GLU A C 1
ATOM 747 O O . GLU A 1 95 ? -15.534 -4.853 -0.958 1.00 94.38 95 GLU A O 1
ATOM 752 N N . ASP A 1 96 ? -15.366 -2.676 -0.454 1.00 96.81 96 ASP A N 1
ATOM 753 C CA . ASP A 1 96 ? -14.204 -2.439 -1.304 1.00 96.81 96 ASP A CA 1
ATOM 754 C C . ASP A 1 96 ? -12.914 -2.944 -0.641 1.00 96.81 96 ASP A C 1
ATOM 756 O O . ASP A 1 96 ? -12.549 -2.481 0.443 1.00 96.81 96 ASP A O 1
ATOM 760 N N . ASP A 1 97 ? -12.173 -3.820 -1.327 1.00 97.62 97 ASP A N 1
ATOM 761 C CA . ASP A 1 97 ? -10.803 -4.218 -0.973 1.00 97.62 97 ASP A CA 1
ATOM 762 C C . ASP A 1 97 ? -9.782 -3.372 -1.755 1.00 97.62 97 ASP A C 1
ATOM 764 O O . ASP A 1 97 ? -9.792 -3.329 -2.987 1.00 97.62 97 ASP A O 1
ATOM 768 N N . LEU A 1 98 ? -8.877 -2.691 -1.044 1.00 98.44 98 LEU A N 1
ATOM 769 C CA . LEU A 1 98 ? -7.862 -1.822 -1.653 1.00 98.44 98 LEU A CA 1
ATOM 770 C C . LEU A 1 98 ? -6.941 -2.588 -2.613 1.00 98.44 98 LEU A C 1
ATOM 772 O O . LEU A 1 98 ? -6.534 -2.050 -3.642 1.00 98.44 98 LEU A O 1
ATOM 776 N N . GLY A 1 99 ? -6.575 -3.818 -2.262 1.00 98.25 99 GLY A N 1
ATOM 777 C CA . GLY A 1 99 ? -5.679 -4.646 -3.053 1.00 98.25 99 GLY A CA 1
ATOM 778 C C . GLY A 1 99 ? -6.288 -5.045 -4.391 1.00 98.25 99 GLY A C 1
ATOM 779 O O . GLY A 1 99 ? -5.655 -4.862 -5.432 1.00 98.25 99 GLY A O 1
ATOM 780 N N . GLU A 1 100 ? -7.528 -5.532 -4.367 1.00 98.38 100 GLU A N 1
ATOM 781 C CA . GLU A 1 100 ? -8.273 -5.887 -5.578 1.00 98.38 100 GLU A CA 1
ATOM 782 C C . GLU A 1 100 ? -8.533 -4.660 -6.459 1.00 98.38 100 GLU A C 1
ATOM 784 O O . GLU A 1 100 ? -8.321 -4.729 -7.669 1.00 98.38 100 GLU A O 1
ATOM 789 N N . LEU A 1 101 ? -8.876 -3.510 -5.866 1.00 98.56 101 LEU A N 1
ATOM 790 C CA . LEU A 1 101 ? -9.049 -2.265 -6.618 1.00 98.56 101 LEU A CA 1
ATOM 791 C C . LEU A 1 101 ? -7.750 -1.780 -7.278 1.00 98.56 101 LEU A C 1
ATOM 793 O O . LEU A 1 101 ? -7.750 -1.358 -8.431 1.00 98.56 101 LEU A O 1
ATOM 797 N N . LEU A 1 102 ? -6.610 -1.858 -6.585 1.00 98.75 102 LEU A N 1
ATOM 798 C CA . LEU A 1 102 ? -5.317 -1.524 -7.193 1.00 98.75 102 LEU A CA 1
ATOM 799 C C . LEU A 1 102 ? -5.009 -2.428 -8.395 1.00 98.75 102 LEU A C 1
ATOM 801 O O . LEU A 1 102 ? -4.443 -1.960 -9.384 1.00 98.75 102 LEU A O 1
ATOM 805 N N . ILE A 1 103 ? -5.368 -3.712 -8.322 1.00 98.31 103 ILE A N 1
ATOM 806 C CA . ILE A 1 103 ? -5.186 -4.656 -9.429 1.00 98.31 103 ILE A CA 1
ATOM 807 C C . ILE A 1 103 ? -6.139 -4.327 -10.584 1.00 98.31 103 ILE A C 1
ATOM 809 O O . ILE A 1 103 ? -5.688 -4.278 -11.729 1.00 98.31 103 ILE A O 1
ATOM 813 N N . SER A 1 104 ? -7.422 -4.069 -10.310 1.00 98.12 104 SER A N 1
ATOM 814 C CA . SER A 1 104 ? -8.411 -3.760 -11.353 1.00 98.12 104 SER A CA 1
ATOM 815 C C . SER A 1 104 ? -8.087 -2.470 -12.105 1.00 98.12 104 SER A C 1
ATOM 817 O O . SER A 1 104 ? -8.291 -2.397 -13.312 1.00 98.12 104 SER A O 1
ATOM 819 N N . GLU A 1 105 ? -7.511 -1.482 -11.419 1.00 98.25 105 GLU A N 1
ATOM 820 C CA . GLU A 1 105 ? -7.055 -0.216 -12.010 1.00 98.25 105 GLU A CA 1
ATOM 821 C C . GLU A 1 105 ? -5.704 -0.335 -12.748 1.00 98.25 105 GLU A C 1
ATOM 823 O O . GLU A 1 105 ? -5.162 0.659 -13.239 1.00 98.25 105 GLU A O 1
ATOM 828 N N . GLY A 1 106 ? -5.106 -1.531 -12.812 1.00 97.44 106 GLY A N 1
ATOM 829 C CA . GLY A 1 106 ? -3.797 -1.748 -13.439 1.00 97.44 106 GLY A CA 1
ATOM 830 C C . GLY A 1 106 ? -2.633 -1.088 -12.687 1.00 97.44 106 GLY A C 1
ATOM 831 O O . GLY A 1 106 ? -1.575 -0.837 -13.265 1.00 97.44 106 GLY A O 1
ATOM 832 N N . LEU A 1 107 ? -2.821 -0.789 -11.399 1.00 98.44 107 LEU A N 1
ATOM 833 C CA . LEU A 1 107 ? -1.842 -0.136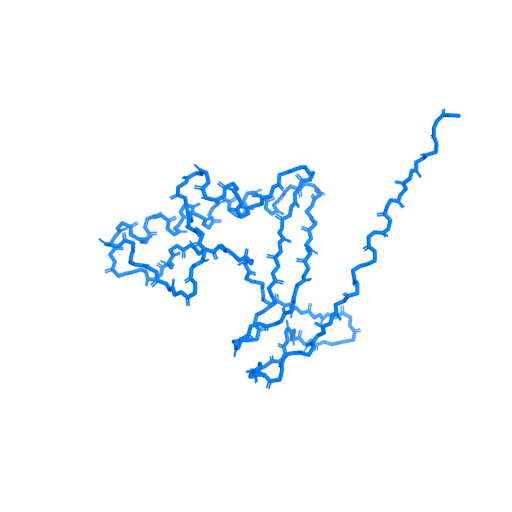 -10.522 1.00 98.44 107 LEU A CA 1
ATOM 834 C C . LEU A 1 107 ? -1.032 -1.136 -9.684 1.00 98.44 107 LEU A C 1
ATOM 836 O O . LEU A 1 107 ? -0.043 -0.755 -9.055 1.00 98.44 107 LEU A O 1
ATOM 840 N N . ALA A 1 108 ? -1.435 -2.406 -9.680 1.00 97.94 108 ALA A N 1
ATOM 841 C CA . ALA A 1 108 ? -0.753 -3.502 -9.008 1.00 97.94 108 ALA A CA 1
ATOM 842 C C . ALA A 1 108 ? -0.921 -4.832 -9.760 1.00 97.94 108 ALA A C 1
ATOM 844 O O . ALA A 1 108 ? -1.742 -4.962 -10.666 1.00 97.94 108 ALA A O 1
ATOM 845 N N . ARG A 1 109 ? -0.146 -5.841 -9.356 1.00 97.12 109 ARG A N 1
ATOM 846 C CA . ARG A 1 109 ? -0.293 -7.243 -9.776 1.00 97.12 109 ARG A CA 1
ATOM 847 C C . ARG A 1 109 ? -0.533 -8.136 -8.562 1.00 97.12 109 ARG A C 1
ATOM 849 O O . ARG A 1 109 ? -0.135 -7.800 -7.447 1.00 97.12 109 ARG A O 1
ATOM 856 N N . LYS A 1 110 ? -1.123 -9.314 -8.790 1.00 96.69 110 LYS A N 1
ATOM 857 C CA . LYS A 1 110 ? -1.153 -10.381 -7.778 1.00 96.69 110 LYS A CA 1
ATOM 858 C C . LYS A 1 110 ? 0.273 -10.837 -7.476 1.00 96.69 110 LYS A C 1
ATOM 860 O O . LYS A 1 110 ? 1.030 -11.150 -8.393 1.00 96.69 110 LYS A O 1
ATOM 865 N N . TRP A 1 111 ? 0.625 -10.906 -6.199 1.00 93.69 111 TRP A N 1
ATOM 866 C CA . TRP A 1 111 ? 1.916 -11.415 -5.752 1.00 93.69 111 TRP A CA 1
ATOM 867 C C . TRP A 1 111 ? 2.021 -12.919 -6.020 1.00 93.69 111 TRP A C 1
ATOM 869 O O . TRP A 1 111 ? 1.187 -13.698 -5.563 1.00 93.69 111 TRP A O 1
ATOM 879 N N . ARG A 1 112 ? 3.069 -13.337 -6.740 1.00 92.38 112 ARG A N 1
ATOM 880 C CA . ARG A 1 112 ? 3.311 -14.742 -7.128 1.00 92.38 112 ARG A CA 1
ATOM 881 C C . ARG A 1 112 ? 4.587 -15.325 -6.510 1.00 92.38 112 ARG A C 1
ATOM 883 O O . ARG A 1 112 ? 5.221 -16.200 -7.088 1.00 92.38 112 ARG A O 1
ATOM 890 N N . GLY A 1 113 ? 5.009 -14.797 -5.360 1.00 90.31 113 GLY A N 1
ATOM 891 C CA . GLY A 1 113 ? 6.220 -15.238 -4.651 1.00 90.31 113 GLY A CA 1
ATOM 892 C C . GLY A 1 113 ? 7.510 -14.529 -5.075 1.00 90.31 113 GLY A C 1
ATOM 893 O O . GLY A 1 113 ? 8.507 -14.599 -4.359 1.00 90.31 113 GLY A O 1
ATOM 894 N N . LYS A 1 114 ? 7.495 -13.790 -6.188 1.00 89.75 114 LYS A N 1
ATOM 895 C CA . LYS A 1 114 ? 8.594 -12.915 -6.602 1.00 89.75 114 LYS A CA 1
ATOM 896 C C . LYS A 1 114 ? 8.064 -11.634 -7.226 1.00 89.75 114 LYS A C 1
ATOM 898 O O . LYS A 1 114 ? 6.970 -11.615 -7.786 1.00 89.75 114 LYS A O 1
ATOM 903 N N . ARG A 1 115 ? 8.883 -10.586 -7.157 1.00 87.31 115 ARG A N 1
ATOM 904 C CA . ARG A 1 115 ? 8.626 -9.330 -7.855 1.00 87.31 115 ARG A CA 1
ATOM 905 C C . ARG A 1 115 ? 8.845 -9.526 -9.351 1.00 87.31 115 ARG A C 1
ATOM 907 O O . ARG A 1 115 ? 9.863 -10.086 -9.760 1.00 87.31 115 ARG A O 1
ATOM 914 N N . GLU A 1 116 ? 7.910 -9.036 -10.149 1.00 90.06 116 GLU A N 1
ATOM 915 C CA . GLU A 1 116 ? 8.020 -9.015 -11.604 1.00 90.06 116 GLU A CA 1
ATOM 916 C C . GLU A 1 116 ? 8.431 -7.626 -12.099 1.00 90.06 116 GLU A C 1
ATOM 918 O O . GLU A 1 116 ? 8.239 -6.619 -11.416 1.00 90.06 116 GLU A O 1
ATOM 923 N N . SER A 1 117 ? 9.019 -7.572 -13.295 1.00 90.56 117 SER A N 1
ATOM 924 C CA . SER A 1 117 ? 9.393 -6.299 -13.905 1.00 90.56 117 SER A CA 1
ATOM 925 C C . SER A 1 117 ? 8.153 -5.527 -14.367 1.00 90.56 117 SER A C 1
ATOM 927 O O . SER A 1 117 ? 7.196 -6.101 -14.900 1.00 90.56 117 SER A O 1
ATOM 929 N N . TRP A 1 118 ? 8.186 -4.216 -14.132 1.00 91.81 118 TRP A N 1
ATOM 930 C CA . TRP A 1 118 ? 7.225 -3.238 -14.649 1.00 91.81 118 TRP A CA 1
ATOM 931 C C . TRP A 1 118 ? 7.743 -2.512 -15.890 1.00 91.81 118 TRP A C 1
ATOM 933 O O . TRP A 1 118 ? 6.973 -1.828 -16.549 1.00 91.81 118 TRP A O 1
ATOM 943 N N . CYS A 1 119 ? 9.027 -2.679 -16.190 1.00 89.69 119 CYS A N 1
ATOM 944 C CA . CYS A 1 119 ? 9.607 -2.474 -17.506 1.00 89.69 119 CYS A CA 1
ATOM 945 C C . CYS A 1 119 ? 9.513 -3.816 -18.267 1.00 89.69 119 CYS A C 1
ATOM 947 O O . CYS A 1 119 ? 9.410 -3.777 -19.498 1.00 89.69 119 CYS A O 1
#

Mean predicted aligned error: 7.33 Å

pLDDT: mean 85.95, std 18.45, range [37.28, 98.75]

Nearest PDB structures (foldseek):
  3hej-assembly1_D  TM=8.419E-01  e=2.077E-04  Staphylococcus aureus
  6eek-assembly1_A  TM=7.361E-01  e=5.259E-05  Staphylococcus aureus
  2oxp-assembly1_A  TM=7.830E-01  e=5.190E-04  Staphylococcus aureus
  3tp5-assembly1_A  TM=7.320E-01  e=1.066E-03  Staphylococcus aureus
  3bdl-assembly1_A  TM=8.031E-01  e=1.264E-01  Homo sapiens

Solvent-accessible surface area (backbone atoms only — not comparable to full-atom values): 7201 Å² total; per-residue (Å²): 140,79,80,85,77,77,79,76,80,79,79,82,69,71,73,84,41,94,70,34,76,44,68,44,54,49,76,77,63,98,88,44,67,50,64,52,77,39,60,59,63,46,41,62,50,46,74,86,35,99,40,72,64,20,25,52,42,16,51,50,37,49,54,51,49,57,58,58,70,68,47,96,55,70,47,78,50,71,77,32,41,38,63,83,15,28,26,28,24,51,45,31,44,85,92,47,44,53,61,61,49,34,36,76,72,69,32,31,42,77,53,75,93,60,90,74,83,71,118

Foldseek 3Di:
DDDPPPPPPPADEPADDVLAPDAQKDDDDDPDIDGAADEPQKFFQDCPAPDPQSVVLNVVLVVLVVVQVPDPAKDWHFHYADNHSHTHTWIDDVPDTSRVVCVVVVRIDGDPPDDDHPD

Secondary structure (DSSP, 8-state):
-----------------TT-SS-S-EE-SSS-EE--EEETTEEPPPTT-SSHHHHHHHHHHHHHHHHHHTSS--EEEEEEE-TTSPEEEEEEETTEEHHHHHHHTTS-EE--SSPPP--